Protein AF-T1ABP5-F1 (afdb_monomer_lite)

Structure (mmCIF, N/CA/C/O backbone):
data_AF-T1ABP5-F1
#
_entry.id   AF-T1ABP5-F1
#
loop_
_atom_site.group_PDB
_atom_site.id
_atom_site.type_symbol
_atom_site.label_atom_id
_atom_site.label_alt_id
_atom_site.label_comp_id
_atom_site.label_asym_id
_atom_site.label_entity_id
_atom_site.label_seq_id
_atom_site.pdbx_PDB_ins_code
_atom_site.Cartn_x
_atom_site.Cartn_y
_atom_site.Cartn_z
_atom_site.occupancy
_atom_site.B_iso_or_equiv
_atom_site.auth_seq_id
_atom_site.auth_comp_id
_atom_site.auth_asym_id
_atom_site.auth_atom_id
_atom_site.pdbx_PDB_model_num
ATOM 1 N N . THR A 1 1 ? 13.552 -19.326 -19.730 1.00 49.88 1 THR A N 1
ATOM 2 C CA . THR A 1 1 ? 14.706 -19.844 -20.512 1.00 49.88 1 THR A CA 1
ATOM 3 C C . THR A 1 1 ? 15.849 -18.850 -20.378 1.00 49.88 1 THR A C 1
ATOM 5 O O . THR A 1 1 ? 15.575 -17.732 -19.962 1.00 49.88 1 THR A O 1
ATOM 8 N N . PRO A 1 2 ? 17.107 -19.177 -20.713 1.00 69.81 2 PRO A N 1
ATOM 9 C CA . PRO A 1 2 ? 18.237 -18.230 -20.639 1.00 69.81 2 PRO A CA 1
ATOM 10 C C . PRO A 1 2 ? 18.097 -16.952 -21.503 1.00 69.81 2 PRO A C 1
ATOM 12 O O . PRO A 1 2 ? 18.991 -16.118 -21.507 1.00 69.81 2 PRO A O 1
ATOM 15 N N . GLN A 1 3 ? 16.980 -16.788 -22.220 1.00 85.00 3 GLN A N 1
ATOM 16 C CA . GLN A 1 3 ? 16.621 -15.611 -23.018 1.00 85.00 3 GLN A CA 1
ATOM 17 C C . GLN A 1 3 ? 15.644 -14.658 -22.304 1.00 85.00 3 GLN A C 1
ATOM 19 O O . GLN A 1 3 ? 15.344 -13.599 -22.843 1.00 85.00 3 GLN A O 1
ATOM 24 N N . THR A 1 4 ? 15.113 -15.031 -21.133 1.00 89.12 4 THR A N 1
ATOM 25 C CA . THR A 1 4 ? 14.187 -14.175 -20.378 1.00 89.12 4 THR A CA 1
ATOM 26 C C . THR A 1 4 ? 14.946 -12.970 -19.842 1.00 89.12 4 THR A C 1
ATOM 28 O O . THR A 1 4 ? 15.941 -13.131 -19.129 1.00 89.12 4 THR A O 1
ATOM 31 N N . LYS A 1 5 ? 14.485 -11.766 -20.179 1.00 92.81 5 LYS A N 1
ATOM 32 C CA . LYS A 1 5 ? 15.178 -10.548 -19.765 1.00 92.81 5 LYS A CA 1
ATOM 33 C C . LYS A 1 5 ? 14.920 -10.245 -18.280 1.00 92.81 5 LYS A C 1
ATOM 35 O O . LYS A 1 5 ? 13.831 -10.548 -17.780 1.00 92.81 5 LYS A O 1
ATOM 40 N N . PRO A 1 6 ? 15.862 -9.619 -17.553 1.00 94.50 6 PRO A N 1
ATOM 41 C CA . PRO A 1 6 ? 15.665 -9.268 -16.145 1.00 94.50 6 PRO A CA 1
ATOM 42 C C . PRO A 1 6 ? 14.401 -8.435 -15.877 1.00 94.50 6 PRO A C 1
ATOM 44 O O . PRO A 1 6 ? 13.703 -8.668 -14.890 1.00 94.50 6 PRO A O 1
ATOM 47 N N . GLU A 1 7 ? 14.062 -7.503 -16.767 1.00 94.25 7 GLU A N 1
ATOM 48 C CA . GLU A 1 7 ? 12.871 -6.660 -16.666 1.00 94.25 7 GLU A CA 1
ATOM 49 C C . GLU A 1 7 ? 11.562 -7.454 -16.791 1.00 94.25 7 GLU A C 1
ATOM 51 O O . GLU A 1 7 ? 10.585 -7.119 -16.122 1.00 94.25 7 GLU A O 1
ATOM 56 N N . GLU A 1 8 ? 11.543 -8.548 -17.560 1.00 92.62 8 GLU A N 1
ATOM 57 C CA . GLU A 1 8 ? 10.390 -9.455 -17.649 1.00 92.62 8 GLU A CA 1
ATOM 58 C C . GLU A 1 8 ? 10.186 -10.196 -16.323 1.00 92.62 8 GLU A C 1
ATOM 60 O O . GLU A 1 8 ? 9.064 -10.324 -15.829 1.00 92.62 8 GLU A O 1
ATOM 65 N N . ILE A 1 9 ? 11.279 -10.635 -15.694 1.00 93.62 9 ILE A N 1
ATOM 66 C CA . ILE A 1 9 ? 11.237 -11.287 -14.380 1.00 93.62 9 ILE A CA 1
ATOM 67 C C . ILE A 1 9 ? 10.717 -10.299 -13.330 1.00 93.62 9 ILE A C 1
ATOM 69 O O . ILE A 1 9 ? 9.771 -10.609 -12.603 1.00 93.62 9 ILE A O 1
ATOM 73 N N . ALA A 1 10 ? 11.283 -9.088 -13.284 1.00 94.75 10 ALA A N 1
ATOM 74 C CA . ALA A 1 10 ? 10.852 -8.034 -12.369 1.00 94.75 10 ALA A CA 1
ATOM 75 C C . ALA A 1 10 ? 9.368 -7.679 -12.563 1.00 94.75 10 ALA A C 1
ATOM 77 O O . ALA A 1 10 ? 8.640 -7.490 -11.588 1.00 94.75 10 ALA A O 1
ATOM 78 N N . TYR A 1 11 ? 8.899 -7.660 -13.811 1.00 94.31 11 TYR A N 1
ATOM 79 C CA . TYR A 1 11 ? 7.504 -7.417 -14.158 1.00 94.31 11 TYR A CA 1
ATOM 80 C C . TYR A 1 11 ? 6.554 -8.463 -13.583 1.00 94.31 11 TYR A C 1
ATOM 82 O O . TYR A 1 11 ? 5.525 -8.127 -12.991 1.00 94.31 11 TYR A O 1
ATOM 90 N N . HIS A 1 12 ? 6.885 -9.745 -13.720 1.00 93.62 12 HIS A N 1
ATOM 91 C CA . HIS A 1 12 ? 6.060 -10.808 -13.155 1.00 93.62 12 HIS A CA 1
ATOM 92 C C . HIS A 1 12 ? 6.099 -10.810 -11.623 1.00 93.62 12 HIS A C 1
ATOM 94 O O . HIS A 1 12 ? 5.047 -10.929 -10.991 1.00 93.62 12 HIS A O 1
ATOM 100 N N . LEU A 1 13 ? 7.270 -10.585 -11.019 1.00 95.31 13 LEU A N 1
ATOM 101 C CA . LEU A 1 13 ? 7.411 -10.478 -9.565 1.00 95.31 13 LEU A CA 1
ATOM 102 C C . LEU A 1 13 ? 6.623 -9.296 -8.987 1.00 95.31 13 LEU A C 1
ATOM 104 O O . LEU A 1 13 ? 5.982 -9.450 -7.949 1.00 95.31 13 LEU A O 1
ATOM 108 N N . ALA A 1 14 ? 6.589 -8.152 -9.675 1.00 93.31 14 ALA A N 1
ATOM 109 C CA . ALA A 1 14 ? 5.772 -7.005 -9.279 1.00 93.31 14 ALA A CA 1
ATOM 110 C C . ALA A 1 14 ? 4.270 -7.348 -9.236 1.00 93.31 14 ALA A C 1
ATOM 112 O O . ALA A 1 14 ? 3.569 -6.958 -8.301 1.00 93.31 14 ALA A O 1
ATOM 113 N N . GLY A 1 15 ? 3.771 -8.123 -10.207 1.00 91.62 15 GLY A N 1
ATOM 114 C CA . GLY A 1 15 ? 2.376 -8.582 -10.231 1.00 91.62 15 GLY A CA 1
ATOM 115 C C . GLY A 1 15 ? 2.051 -9.591 -9.124 1.00 91.62 15 GLY A C 1
ATOM 116 O O . GLY A 1 15 ? 1.005 -9.499 -8.474 1.00 91.62 15 GLY A O 1
ATOM 117 N N . ILE A 1 16 ? 2.971 -10.526 -8.864 1.00 94.31 16 ILE A N 1
ATOM 118 C CA . ILE A 1 16 ? 2.856 -11.485 -7.755 1.00 94.31 16 ILE A CA 1
ATOM 119 C C . ILE A 1 16 ? 2.817 -10.735 -6.422 1.00 94.31 16 ILE A C 1
ATOM 121 O O . ILE A 1 16 ? 1.896 -10.948 -5.635 1.00 94.31 16 ILE A O 1
ATOM 125 N N . ARG A 1 17 ? 3.754 -9.806 -6.200 1.00 93.50 17 ARG A N 1
ATOM 126 C CA . ARG A 1 17 ? 3.802 -8.952 -5.007 1.00 93.50 17 ARG A CA 1
ATOM 127 C C . ARG A 1 17 ? 2.486 -8.204 -4.802 1.00 93.50 17 ARG A C 1
ATOM 129 O O . ARG A 1 17 ? 1.922 -8.288 -3.722 1.00 93.50 17 ARG A O 1
ATOM 136 N N . ALA A 1 18 ? 1.965 -7.531 -5.830 1.00 88.94 18 ALA A N 1
ATOM 137 C CA . ALA A 1 18 ? 0.696 -6.805 -5.730 1.00 88.94 18 ALA A CA 1
ATOM 138 C C . ALA A 1 18 ? -0.476 -7.720 -5.321 1.00 88.94 18 ALA A C 1
ATOM 140 O O . ALA A 1 18 ? -1.329 -7.336 -4.521 1.00 88.94 18 ALA A O 1
ATOM 141 N N . THR A 1 19 ? -0.493 -8.954 -5.832 1.00 90.75 19 THR A N 1
ATOM 142 C CA . THR A 1 19 ? -1.509 -9.955 -5.477 1.00 90.75 19 THR A CA 1
ATOM 143 C C . THR A 1 19 ? -1.353 -10.448 -4.039 1.00 90.75 19 THR A C 1
ATOM 145 O O . THR A 1 19 ? -2.358 -10.629 -3.350 1.00 90.75 19 THR A O 1
ATOM 148 N N . ILE A 1 20 ? -0.116 -10.674 -3.588 1.00 93.12 20 ILE A N 1
ATOM 149 C CA . ILE A 1 20 ? 0.185 -11.065 -2.206 1.00 93.12 20 ILE A CA 1
ATOM 150 C C . ILE A 1 20 ? -0.227 -9.941 -1.262 1.00 93.12 20 ILE A C 1
ATOM 152 O O . ILE A 1 20 ? -1.020 -10.195 -0.364 1.00 93.12 20 ILE A O 1
ATOM 156 N N . ASP A 1 21 ? 0.223 -8.708 -1.503 1.00 88.25 21 ASP A N 1
ATOM 157 C CA . ASP A 1 21 ? -0.097 -7.548 -0.669 1.00 88.25 21 ASP A CA 1
ATOM 158 C C . ASP A 1 21 ? -1.616 -7.367 -0.539 1.00 88.25 21 ASP A C 1
ATOM 160 O O . ASP A 1 21 ? -2.124 -7.226 0.566 1.00 88.25 21 ASP A O 1
ATOM 164 N N . SER A 1 22 ? -2.377 -7.469 -1.636 1.00 81.62 22 SER A N 1
ATOM 165 C CA . SER A 1 22 ? -3.842 -7.333 -1.593 1.00 81.62 22 SER A CA 1
ATOM 166 C C . SER A 1 22 ? -4.544 -8.382 -0.721 1.00 81.62 22 SER A C 1
ATOM 168 O O . SER A 1 22 ? -5.673 -8.147 -0.286 1.00 81.62 22 SER A O 1
ATOM 170 N N . LYS A 1 23 ? -3.934 -9.553 -0.513 1.00 92.06 23 LYS A N 1
ATOM 171 C CA . LYS A 1 23 ? -4.553 -10.684 0.192 1.00 92.06 23 LYS A CA 1
ATOM 172 C C . LYS A 1 23 ? -3.990 -10.879 1.593 1.00 92.06 23 LYS A C 1
ATOM 174 O O . LYS A 1 23 ? -4.749 -11.217 2.491 1.00 92.06 23 LYS A O 1
ATOM 179 N N . ALA A 1 24 ? -2.693 -10.664 1.787 1.00 95.19 24 ALA A N 1
ATOM 180 C CA . ALA A 1 24 ? -1.985 -10.975 3.022 1.00 95.19 24 ALA A CA 1
ATOM 181 C C . ALA A 1 24 ? -2.583 -10.237 4.224 1.00 95.19 24 ALA A C 1
ATOM 183 O O . ALA A 1 24 ? -2.894 -10.875 5.223 1.00 95.19 24 ALA A O 1
ATOM 184 N N . PHE A 1 25 ? -2.835 -8.928 4.111 1.00 94.69 25 PHE A N 1
ATOM 185 C CA . PHE A 1 25 ? -3.423 -8.153 5.211 1.00 94.69 25 PHE A CA 1
ATOM 186 C C . PHE A 1 25 ? -4.855 -8.603 5.540 1.00 94.69 25 PHE A C 1
ATOM 188 O O . PHE A 1 25 ? -5.179 -8.774 6.713 1.00 94.69 25 PHE A O 1
ATOM 195 N N . LYS A 1 26 ? -5.681 -8.899 4.523 1.00 94.25 26 LYS A N 1
ATOM 196 C CA . LYS A 1 26 ? -7.030 -9.460 4.725 1.00 94.25 26 LYS A CA 1
ATOM 197 C C . LYS A 1 26 ? -6.980 -10.832 5.409 1.00 94.25 26 LYS A C 1
ATOM 199 O O . LYS A 1 26 ? -7.745 -11.080 6.332 1.00 94.25 26 LYS A O 1
ATOM 204 N N . ILE A 1 27 ? -6.061 -11.707 4.991 1.00 95.25 27 ILE A N 1
ATOM 205 C CA . ILE A 1 27 ? -5.860 -13.043 5.585 1.00 95.25 27 ILE A CA 1
ATOM 206 C C . ILE A 1 27 ? -5.385 -12.941 7.038 1.00 95.25 27 ILE A C 1
ATOM 208 O O . ILE A 1 27 ? -5.808 -13.736 7.871 1.00 95.25 27 ILE A O 1
ATOM 212 N N . LEU A 1 28 ? -4.550 -11.949 7.358 1.00 94.31 28 LEU A N 1
ATOM 213 C CA . LEU A 1 28 ? -4.140 -11.651 8.732 1.00 94.31 28 LEU A CA 1
ATOM 214 C C . LEU A 1 28 ? -5.284 -11.095 9.597 1.00 94.31 28 LEU A C 1
ATOM 216 O O . LEU A 1 28 ? -5.089 -10.918 10.794 1.00 94.31 28 LEU A O 1
ATOM 220 N N . GLY A 1 29 ? -6.464 -10.831 9.027 1.00 93.94 29 GLY A N 1
ATOM 221 C CA . GLY A 1 29 ? -7.615 -10.306 9.757 1.00 93.94 29 GLY A CA 1
ATOM 222 C C . GLY A 1 29 ? -7.539 -8.801 10.010 1.00 93.94 29 GLY A C 1
ATOM 223 O O . GLY A 1 29 ? -8.030 -8.340 11.039 1.00 93.94 29 GLY A O 1
ATOM 224 N N . ILE A 1 30 ? -6.892 -8.053 9.109 1.00 97.06 30 ILE A N 1
ATOM 225 C CA . ILE A 1 30 ? -6.919 -6.587 9.090 1.00 97.06 30 ILE A CA 1
ATOM 226 C C . ILE A 1 30 ? -8.062 -6.138 8.176 1.00 97.06 30 ILE A C 1
ATOM 228 O O . ILE A 1 30 ? -8.117 -6.542 7.009 1.00 97.06 30 ILE A O 1
ATOM 232 N N . ASP A 1 31 ? -8.942 -5.273 8.680 1.00 96.94 31 ASP A N 1
ATOM 233 C CA . ASP A 1 31 ? -9.996 -4.634 7.889 1.00 96.94 31 ASP A CA 1
ATOM 234 C C . ASP A 1 31 ? -9.398 -3.552 6.979 1.00 96.94 31 ASP A C 1
ATOM 236 O O . ASP A 1 31 ? -9.364 -2.354 7.274 1.00 96.94 31 ASP A O 1
ATOM 240 N N . THR A 1 32 ? -8.880 -3.994 5.837 1.00 96.31 32 THR A N 1
ATOM 241 C CA . THR A 1 32 ? -8.301 -3.090 4.843 1.00 96.31 32 THR A CA 1
ATOM 242 C C . THR A 1 32 ? -9.345 -2.182 4.204 1.00 96.31 32 THR A C 1
ATOM 244 O O . THR A 1 32 ? -8.974 -1.139 3.679 1.00 96.31 32 THR A O 1
ATOM 247 N N . ASP A 1 33 ? -10.624 -2.569 4.201 1.00 96.25 33 ASP A N 1
ATOM 248 C CA . ASP A 1 33 ? -11.677 -1.801 3.538 1.00 96.25 33 ASP A CA 1
ATOM 249 C C . ASP A 1 33 ? -12.022 -0.556 4.380 1.00 96.25 33 ASP A C 1
ATOM 251 O O . ASP A 1 33 ? -12.177 0.535 3.823 1.00 96.25 33 ASP A O 1
ATOM 255 N N . ALA A 1 34 ? -12.021 -0.670 5.716 1.00 96.38 34 ALA A N 1
ATOM 256 C CA . ALA A 1 34 ? -12.100 0.476 6.627 1.00 96.38 34 ALA A CA 1
ATOM 257 C C . ALA A 1 34 ? -10.937 1.464 6.424 1.00 96.38 34 ALA A C 1
ATOM 259 O O . ALA A 1 34 ? -11.161 2.669 6.266 1.00 96.38 34 ALA A O 1
ATOM 260 N N . ILE A 1 35 ? -9.701 0.954 6.348 1.00 96.81 35 ILE A N 1
ATOM 261 C CA . ILE A 1 35 ? -8.506 1.778 6.101 1.00 96.81 35 ILE A CA 1
ATOM 262 C C . ILE A 1 35 ? -8.595 2.467 4.733 1.00 96.81 35 ILE A C 1
ATOM 264 O O . ILE A 1 35 ? -8.389 3.676 4.636 1.00 96.81 35 ILE A O 1
ATOM 268 N N . ASP A 1 36 ? -8.931 1.728 3.675 1.00 96.31 36 ASP A N 1
ATOM 269 C CA . ASP A 1 36 ? -9.066 2.258 2.315 1.00 96.31 36 ASP A CA 1
ATOM 270 C C . ASP A 1 36 ? -10.115 3.373 2.230 1.00 96.31 36 ASP A C 1
ATOM 272 O O . ASP A 1 36 ? -9.915 4.365 1.525 1.00 96.31 36 ASP A O 1
ATOM 276 N N . ASN A 1 37 ? -11.237 3.220 2.935 1.00 96.75 37 ASN A N 1
ATOM 277 C CA . ASN A 1 37 ? -12.291 4.228 2.972 1.00 96.75 37 ASN A CA 1
ATOM 278 C C . ASN A 1 37 ? -11.831 5.504 3.679 1.00 96.75 37 ASN A C 1
ATOM 280 O O . ASN A 1 37 ? -12.099 6.592 3.171 1.00 96.75 37 ASN A O 1
ATOM 284 N N . HIS A 1 38 ? -11.095 5.384 4.785 1.00 96.25 38 HIS A N 1
ATOM 285 C CA . HIS A 1 38 ? -10.539 6.543 5.478 1.00 96.25 38 HIS A CA 1
ATOM 286 C C . HIS A 1 38 ? -9.452 7.241 4.644 1.00 96.25 38 HIS A C 1
ATOM 288 O O . HIS A 1 38 ? -9.482 8.458 4.483 1.00 96.25 38 HIS A O 1
ATOM 294 N N . VAL A 1 39 ? -8.554 6.484 4.000 1.00 95.56 39 VAL A N 1
ATOM 295 C CA . VAL A 1 39 ? -7.515 7.034 3.107 1.00 95.56 39 VAL A CA 1
ATOM 296 C C . VAL A 1 39 ? -8.117 7.877 1.977 1.00 95.56 39 VAL A C 1
ATOM 298 O O . VAL A 1 39 ? -7.590 8.941 1.665 1.00 95.56 39 VAL A O 1
ATOM 301 N N . LYS A 1 40 ? -9.241 7.451 1.386 1.00 94.31 40 LYS A N 1
ATOM 302 C CA . LYS A 1 40 ? -9.932 8.211 0.325 1.00 94.31 40 LYS A CA 1
ATOM 303 C C . LYS A 1 40 ? -10.506 9.549 0.799 1.00 94.31 40 LYS A C 1
ATOM 305 O O . LYS A 1 40 ? -10.735 10.426 -0.030 1.00 94.31 40 LYS A O 1
ATOM 310 N N . GLN A 1 41 ? -10.775 9.695 2.096 1.00 93.12 41 GLN A N 1
ATOM 311 C CA . GLN A 1 41 ? -11.291 10.933 2.687 1.00 93.12 41 GLN A CA 1
ATOM 312 C C . GLN A 1 41 ? -10.175 11.940 2.988 1.00 93.12 41 GLN A C 1
ATOM 314 O O . GLN A 1 41 ? -10.456 13.124 3.175 1.00 93.12 41 GLN A O 1
ATOM 319 N N . VAL A 1 42 ? -8.912 11.500 3.002 1.00 92.06 42 VAL A N 1
ATOM 320 C CA . VAL A 1 42 ? -7.772 12.381 3.245 1.00 92.06 42 VAL A CA 1
ATOM 321 C C . VAL A 1 42 ? -7.640 13.385 2.103 1.00 92.06 42 VAL A C 1
ATOM 323 O O . VAL A 1 42 ? -7.492 13.032 0.930 1.00 92.06 42 VAL A O 1
ATOM 326 N N . GLN A 1 43 ? -7.641 14.668 2.459 1.00 89.00 43 GLN A N 1
ATOM 327 C CA . GLN A 1 43 ? -7.438 15.739 1.497 1.00 89.00 43 GLN A CA 1
ATOM 328 C C . GLN A 1 43 ? -6.017 15.685 0.929 1.00 89.00 43 GLN A C 1
ATOM 330 O O . GLN A 1 43 ? -5.028 15.867 1.639 1.00 89.00 43 GLN A O 1
ATOM 335 N N . LYS A 1 44 ? -5.912 15.498 -0.384 1.00 85.19 44 LYS A N 1
ATOM 336 C CA . LYS A 1 44 ? -4.626 15.485 -1.084 1.00 85.19 44 LYS A CA 1
ATOM 337 C C . LYS A 1 44 ? -4.146 16.914 -1.302 1.00 85.19 44 LYS A C 1
ATOM 339 O O . LYS A 1 44 ? -4.802 17.672 -2.017 1.00 85.19 44 LYS A O 1
ATOM 344 N N . THR A 1 45 ? -3.003 17.282 -0.731 1.00 79.88 45 THR A N 1
ATOM 345 C CA . THR A 1 45 ? -2.365 18.572 -1.021 1.00 79.88 45 THR A CA 1
ATOM 346 C C . THR A 1 45 ? -0.899 18.375 -1.416 1.00 79.88 45 THR A C 1
ATOM 348 O O . THR A 1 45 ? -0.212 17.474 -0.945 1.00 79.88 45 THR A O 1
ATOM 351 N N . GLY A 1 46 ? -0.410 19.189 -2.352 1.00 76.00 46 GLY A N 1
ATOM 352 C CA . GLY A 1 46 ? 0.967 19.088 -2.847 1.00 76.00 46 GLY A CA 1
ATOM 353 C C . GLY A 1 46 ? 1.237 17.911 -3.800 1.00 76.00 46 GLY A C 1
ATOM 354 O O . GLY A 1 46 ? 0.344 17.168 -4.201 1.00 76.00 46 GLY A O 1
ATOM 355 N N . LYS A 1 47 ? 2.499 17.794 -4.229 1.00 82.00 47 LYS A N 1
ATOM 356 C CA . LYS A 1 47 ? 3.035 16.732 -5.101 1.00 82.00 47 LYS A CA 1
ATOM 357 C C . LYS A 1 47 ? 4.456 16.395 -4.647 1.00 82.00 47 LYS A C 1
ATOM 359 O O . LYS A 1 47 ? 5.097 17.222 -4.009 1.00 82.00 47 LYS A O 1
ATOM 364 N N . GLY A 1 48 ? 4.967 15.217 -5.005 1.00 83.62 48 GLY A N 1
ATOM 365 C CA . GLY A 1 48 ? 6.368 14.863 -4.748 1.00 83.62 48 GLY A CA 1
ATOM 366 C C . GLY A 1 48 ? 6.709 14.812 -3.247 1.00 83.62 48 GLY A C 1
ATOM 367 O O . GLY A 1 48 ? 5.926 14.255 -2.481 1.00 83.62 48 GLY A O 1
ATOM 368 N N . PRO A 1 49 ? 7.842 15.376 -2.789 1.00 87.81 49 PRO A N 1
ATOM 369 C CA . PRO A 1 49 ? 8.259 15.298 -1.383 1.00 87.81 49 PRO A CA 1
ATOM 370 C C . PRO A 1 49 ? 7.234 15.852 -0.380 1.00 87.81 49 PRO A C 1
ATOM 372 O O . PRO A 1 49 ? 7.071 15.299 0.705 1.00 87.81 49 PRO A O 1
ATOM 375 N N . GLN A 1 50 ? 6.501 16.909 -0.745 1.00 89.38 50 GLN A N 1
ATOM 376 C CA . GLN A 1 50 ? 5.467 17.501 0.109 1.00 89.38 50 GLN A CA 1
ATOM 377 C C . GLN A 1 50 ? 4.305 16.530 0.349 1.00 89.38 50 GLN A C 1
ATOM 379 O O . GLN A 1 50 ? 3.775 16.464 1.455 1.00 89.38 50 GLN A O 1
ATOM 384 N N . ALA A 1 51 ? 3.956 15.735 -0.666 1.00 88.50 51 ALA A N 1
ATOM 385 C CA . ALA A 1 51 ? 2.925 14.709 -0.565 1.00 88.50 51 ALA A CA 1
ATOM 386 C C . ALA A 1 51 ? 3.325 13.603 0.431 1.00 88.50 51 ALA A C 1
ATOM 388 O O . ALA A 1 51 ? 2.501 13.150 1.221 1.00 88.50 51 ALA A O 1
ATOM 389 N N . ILE A 1 52 ? 4.611 13.232 0.455 1.00 89.94 52 ILE A N 1
ATOM 390 C CA . ILE A 1 52 ? 5.161 12.264 1.416 1.00 89.94 52 ILE A CA 1
ATOM 391 C C . ILE A 1 52 ? 5.073 12.813 2.841 1.00 89.94 52 ILE A C 1
ATOM 393 O O . ILE A 1 52 ? 4.589 12.130 3.740 1.00 89.94 52 ILE A O 1
ATOM 397 N N . ALA A 1 53 ? 5.514 14.056 3.049 1.00 92.00 53 ALA A N 1
ATOM 398 C CA . ALA A 1 53 ? 5.457 14.696 4.360 1.00 92.00 53 ALA A CA 1
ATOM 399 C C . ALA A 1 53 ? 4.013 14.791 4.877 1.00 92.00 53 ALA A C 1
ATOM 401 O O . ALA A 1 53 ? 3.754 14.485 6.040 1.00 92.00 53 ALA A O 1
ATOM 402 N N . GLN A 1 54 ? 3.061 15.143 4.010 1.00 90.62 54 GLN A N 1
ATOM 403 C CA . GLN A 1 54 ? 1.654 15.187 4.390 1.00 90.62 54 GLN A CA 1
ATOM 404 C C . GLN A 1 54 ? 1.111 13.797 4.742 1.00 90.62 54 GLN A C 1
ATOM 406 O O . GLN A 1 54 ? 0.428 13.664 5.754 1.00 90.62 54 GLN A O 1
ATOM 411 N N . ALA A 1 55 ? 1.445 12.763 3.967 1.00 91.56 55 ALA A N 1
ATOM 412 C CA . ALA A 1 55 ? 1.038 11.395 4.276 1.00 91.56 55 ALA A CA 1
ATOM 413 C C . ALA A 1 55 ? 1.552 10.945 5.658 1.00 91.56 55 ALA A C 1
ATOM 415 O O . ALA A 1 55 ? 0.808 10.342 6.431 1.00 91.56 55 ALA A O 1
ATOM 416 N N . MET A 1 56 ? 2.796 11.294 6.009 1.00 92.50 56 MET A N 1
ATOM 417 C CA . MET A 1 56 ? 3.349 11.025 7.343 1.00 92.50 56 MET A CA 1
ATOM 418 C C . MET A 1 56 ? 2.573 11.745 8.447 1.00 92.50 56 MET A C 1
ATOM 420 O O . MET A 1 56 ? 2.227 11.132 9.453 1.00 92.50 56 MET A O 1
ATOM 424 N N . LEU A 1 57 ? 2.283 13.036 8.262 1.00 93.88 57 LEU A N 1
ATOM 425 C CA . LEU A 1 57 ? 1.540 13.828 9.246 1.00 93.88 57 LEU A CA 1
ATOM 426 C C . LEU A 1 57 ? 0.114 13.305 9.442 1.00 93.88 57 LEU A C 1
ATOM 428 O O . LEU A 1 57 ? -0.369 13.251 10.570 1.00 93.88 57 LEU A O 1
ATOM 432 N N . GLU A 1 58 ? -0.546 12.895 8.360 1.00 94.31 58 GLU A N 1
ATOM 433 C CA . GLU A 1 58 ? -1.894 12.336 8.404 1.00 94.31 58 GLU A CA 1
ATOM 434 C C . GLU A 1 58 ? -1.943 11.033 9.209 1.00 94.31 58 GLU A C 1
ATOM 436 O O . GLU A 1 58 ? -2.794 10.873 10.081 1.00 94.31 58 GLU A O 1
ATOM 441 N N . LEU A 1 59 ? -0.986 10.133 8.972 1.00 94.00 59 LEU A N 1
ATOM 442 C CA . LEU A 1 59 ? -0.880 8.853 9.674 1.00 94.00 59 LEU A CA 1
ATOM 443 C C . LEU A 1 59 ? -0.648 9.026 11.186 1.00 94.00 59 LEU A C 1
ATOM 445 O O . LEU A 1 59 ? -0.973 8.143 11.981 1.00 94.00 59 LEU A O 1
ATOM 449 N N . GLU A 1 60 ? -0.077 10.160 11.594 1.00 94.94 60 GLU A N 1
ATOM 450 C CA . GLU A 1 60 ? 0.169 10.478 12.998 1.00 94.94 60 GLU A CA 1
ATOM 451 C C . GLU A 1 60 ? -1.033 11.118 13.708 1.00 94.94 60 GLU A C 1
ATOM 453 O O . GLU A 1 60 ? -1.030 11.194 14.947 1.00 94.94 60 GLU A O 1
ATOM 458 N N . LYS A 1 61 ? -2.088 11.506 12.974 1.00 96.06 61 LYS A N 1
ATOM 459 C CA . LYS A 1 61 ? -3.332 12.006 13.568 1.00 96.06 61 LYS A CA 1
ATOM 460 C C . LYS A 1 61 ? -3.989 10.931 14.433 1.00 96.06 61 LYS A C 1
ATOM 462 O O . LYS A 1 61 ? -4.042 9.754 14.082 1.00 96.06 61 LYS A O 1
ATOM 467 N N . GLN A 1 62 ? -4.531 11.359 15.572 1.00 96.00 62 GLN A N 1
ATOM 468 C CA . GLN A 1 62 ? -5.224 10.480 16.524 1.00 96.00 62 GLN A CA 1
ATOM 469 C C . GLN A 1 62 ? -6.403 9.737 15.884 1.00 96.00 62 GLN A C 1
ATOM 471 O O . GLN A 1 62 ? -6.614 8.565 16.172 1.00 96.00 62 GLN A O 1
ATOM 476 N N . GLU A 1 63 ? -7.141 10.402 14.996 1.00 95.12 63 GLU A N 1
ATOM 477 C CA . GLU A 1 63 ? -8.253 9.801 14.257 1.00 95.12 63 GLU A CA 1
ATOM 478 C C . GLU A 1 63 ? -7.787 8.635 13.377 1.00 95.12 63 GLU A C 1
ATOM 480 O O . GLU A 1 63 ? -8.286 7.522 13.526 1.00 95.12 63 GLU A O 1
ATOM 485 N N . PHE A 1 64 ? -6.759 8.850 12.550 1.00 95.75 64 PHE A N 1
ATOM 486 C CA . PHE A 1 64 ? -6.209 7.800 11.693 1.00 95.75 64 PHE A CA 1
ATOM 487 C C . PHE A 1 64 ? -5.658 6.639 12.534 1.00 95.75 64 PHE A C 1
ATOM 489 O O . PHE A 1 64 ? -5.920 5.469 12.252 1.00 95.75 64 PHE A O 1
ATOM 496 N N . LYS A 1 65 ? -4.938 6.946 13.622 1.00 96.38 65 LYS A N 1
ATOM 497 C CA . LYS A 1 65 ? -4.435 5.931 14.561 1.00 96.38 65 LYS A CA 1
ATOM 498 C C . LYS A 1 65 ? -5.551 5.048 15.116 1.00 96.38 65 LYS A C 1
ATOM 500 O O . LYS A 1 65 ? -5.355 3.840 15.198 1.00 96.38 65 LYS A O 1
ATOM 505 N N . ARG A 1 66 ? -6.706 5.625 15.466 1.00 96.69 66 ARG A N 1
ATOM 506 C CA . ARG A 1 66 ? -7.877 4.857 15.917 1.00 96.69 66 ARG A CA 1
ATOM 507 C C . ARG A 1 66 ? -8.409 3.956 14.814 1.00 96.69 66 ARG A C 1
ATOM 509 O O . ARG A 1 66 ? -8.520 2.766 15.054 1.00 96.69 66 ARG A O 1
ATOM 516 N N . VAL A 1 67 ? -8.592 4.471 13.597 1.00 97.25 67 VAL A N 1
ATOM 517 C CA . VAL A 1 67 ? -9.029 3.657 12.445 1.00 97.25 67 VAL A CA 1
ATOM 518 C C . VAL A 1 67 ? -8.110 2.452 12.223 1.00 97.25 67 VAL A C 1
ATOM 520 O O . VAL A 1 67 ? -8.584 1.344 11.999 1.00 97.25 67 VAL A O 1
ATOM 523 N N . VAL A 1 68 ? -6.790 2.641 12.319 1.00 96.81 68 VAL A N 1
ATOM 524 C CA . VAL A 1 68 ? -5.818 1.545 12.166 1.00 96.81 68 VAL A CA 1
ATOM 525 C C . VAL A 1 68 ? -5.938 0.518 13.292 1.00 96.81 68 VAL A C 1
ATOM 527 O O . VAL A 1 68 ? -5.834 -0.677 13.025 1.00 96.81 68 VAL A O 1
ATOM 530 N N . LEU A 1 69 ? -6.141 0.959 14.535 1.00 96.38 69 LEU A N 1
ATOM 531 C CA . LEU A 1 69 ? -6.306 0.063 15.681 1.00 96.38 69 LEU A CA 1
ATOM 532 C C . LEU A 1 69 ? -7.632 -0.701 15.620 1.00 96.38 69 LEU A C 1
ATOM 534 O O . LEU A 1 69 ? -7.631 -1.910 15.826 1.00 96.38 69 LEU A O 1
ATOM 538 N N . ASP A 1 70 ? -8.724 -0.022 15.275 1.00 97.06 70 ASP A N 1
ATOM 539 C CA . ASP A 1 70 ? -10.063 -0.605 15.160 1.00 97.06 70 ASP A CA 1
ATOM 540 C C . ASP A 1 70 ? -10.145 -1.605 13.995 1.00 97.06 70 ASP A C 1
ATOM 542 O O . ASP A 1 70 ? -10.882 -2.586 14.058 1.00 97.06 70 ASP A O 1
ATOM 546 N N . ALA A 1 71 ? -9.334 -1.407 12.950 1.00 96.69 71 ALA A N 1
ATOM 547 C CA . ALA A 1 71 ? -9.198 -2.345 11.839 1.00 96.69 71 ALA A CA 1
ATOM 548 C C . ALA A 1 71 ? -8.432 -3.632 12.203 1.00 96.69 71 ALA A C 1
ATOM 550 O O . ALA A 1 71 ? -8.349 -4.545 11.379 1.00 96.69 71 ALA A O 1
ATOM 551 N N . CYS A 1 72 ? -7.832 -3.723 13.393 1.00 96.31 72 CYS A N 1
ATOM 552 C CA . CYS A 1 72 ? -7.055 -4.883 13.815 1.00 96.31 72 CYS A CA 1
ATOM 553 C C . CYS A 1 72 ? -7.870 -5.805 14.727 1.00 96.31 72 CYS A C 1
ATOM 555 O O . CYS A 1 72 ? -8.343 -5.396 15.782 1.00 96.31 72 CYS A O 1
ATOM 557 N N . SER A 1 73 ? -7.908 -7.099 14.404 1.00 90.75 73 SER A N 1
ATOM 558 C CA . SER A 1 73 ? -8.443 -8.129 15.313 1.00 90.75 73 SER A CA 1
ATOM 559 C C . SER A 1 73 ? -7.588 -8.355 16.573 1.00 90.75 73 SER A C 1
ATOM 561 O O . SER A 1 73 ? -8.068 -8.908 17.560 1.00 90.75 73 SER A O 1
ATOM 563 N N . SER A 1 74 ? -6.320 -7.931 16.555 1.00 93.31 74 SER A N 1
ATOM 564 C CA . SER A 1 74 ? -5.381 -8.015 17.678 1.00 93.31 74 SER A CA 1
ATOM 565 C C . SER A 1 74 ? -4.394 -6.852 17.645 1.00 93.31 74 SER A C 1
ATOM 567 O O . SER A 1 74 ? -3.928 -6.449 16.578 1.00 93.31 74 SER A O 1
ATOM 569 N N . GLN A 1 75 ? -3.975 -6.372 18.817 1.00 91.31 75 GLN A N 1
ATOM 570 C CA . GLN A 1 75 ? -2.975 -5.307 18.937 1.00 91.31 75 GLN A CA 1
ATOM 571 C C . GLN A 1 75 ? -1.606 -5.700 18.349 1.00 91.31 75 GLN A C 1
ATOM 573 O O . GLN A 1 75 ? -0.849 -4.836 17.909 1.00 91.31 75 GLN A O 1
ATOM 578 N N . THR A 1 76 ? -1.306 -7.000 18.263 1.00 95.69 76 THR A N 1
ATOM 579 C CA . THR A 1 76 ? -0.095 -7.511 17.595 1.00 95.69 76 THR A CA 1
ATOM 580 C C . THR A 1 76 ? -0.071 -7.214 16.094 1.00 95.69 76 THR A C 1
ATOM 582 O O . THR A 1 76 ? 1.003 -7.186 15.496 1.00 95.69 76 THR A O 1
ATOM 585 N N . LEU A 1 77 ? -1.236 -6.964 15.483 1.00 96.31 77 LEU A N 1
ATOM 586 C CA . LEU A 1 77 ? -1.366 -6.662 14.059 1.00 96.31 77 LEU A CA 1
ATOM 587 C C . LEU A 1 77 ? -1.211 -5.173 13.733 1.00 96.31 77 LEU A C 1
ATOM 589 O O . LEU A 1 77 ? -0.994 -4.826 12.571 1.00 96.31 77 LEU A O 1
ATOM 593 N N . ALA A 1 78 ? -1.258 -4.298 14.743 1.00 94.88 78 ALA A N 1
ATOM 594 C CA . ALA A 1 78 ? -1.216 -2.850 14.560 1.00 94.88 78 ALA A CA 1
ATOM 595 C C . ALA A 1 78 ? -0.011 -2.352 13.733 1.00 94.88 78 ALA A C 1
ATOM 597 O O . ALA A 1 78 ? -0.212 -1.492 12.871 1.00 94.88 78 ALA A O 1
ATOM 598 N N . PRO A 1 79 ? 1.223 -2.886 13.893 1.00 95.44 79 PRO A N 1
ATOM 599 C CA . PRO A 1 79 ? 2.345 -2.487 13.044 1.00 95.44 79 PRO A CA 1
ATOM 600 C C . PRO A 1 79 ? 2.105 -2.799 11.561 1.00 95.44 79 PRO A C 1
ATOM 602 O O . PRO A 1 79 ? 2.380 -1.962 10.705 1.00 95.44 79 PRO A O 1
ATOM 605 N N . PHE A 1 80 ? 1.532 -3.967 11.253 1.00 95.38 80 PHE A N 1
ATOM 606 C CA . PHE A 1 80 ? 1.255 -4.389 9.878 1.00 95.38 80 PHE A CA 1
ATOM 607 C C . PHE A 1 80 ? 0.112 -3.581 9.257 1.00 95.38 80 PHE A C 1
ATOM 609 O O . PHE A 1 80 ? 0.214 -3.162 8.103 1.00 95.38 80 PHE A O 1
ATOM 616 N N . ALA A 1 81 ? -0.941 -3.295 10.028 1.00 96.19 81 ALA A N 1
ATOM 617 C CA . ALA A 1 81 ? -2.024 -2.420 9.589 1.00 96.19 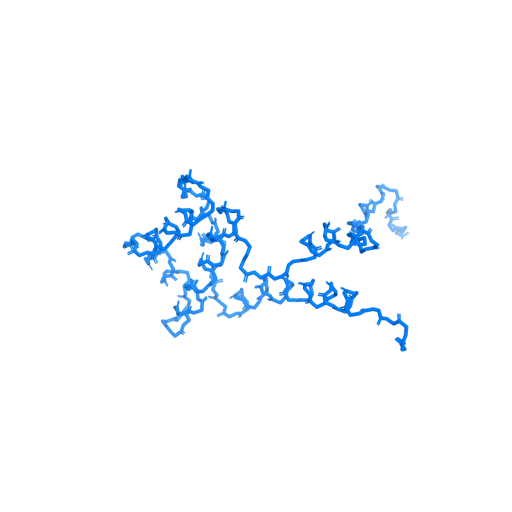81 ALA A CA 1
ATOM 618 C C . ALA A 1 81 ? -1.529 -0.987 9.337 1.00 96.19 81 ALA A C 1
ATOM 620 O O . ALA A 1 81 ? -1.894 -0.385 8.327 1.00 96.19 81 ALA A O 1
ATOM 621 N N . LYS A 1 82 ? -0.618 -0.467 10.176 1.00 95.44 82 LYS A N 1
ATOM 622 C CA . LYS A 1 82 ? 0.037 0.831 9.947 1.00 95.44 82 LYS A CA 1
ATOM 623 C C . LYS A 1 82 ? 0.870 0.826 8.660 1.00 95.44 82 LYS A C 1
ATOM 625 O O . LYS A 1 82 ? 0.809 1.792 7.902 1.00 95.44 82 LYS A O 1
ATOM 630 N N . THR A 1 83 ? 1.607 -0.250 8.372 1.00 94.88 83 THR A N 1
ATOM 631 C CA . THR A 1 83 ? 2.344 -0.400 7.103 1.00 94.88 83 THR A CA 1
ATOM 632 C C . THR A 1 83 ? 1.407 -0.413 5.896 1.00 94.88 83 THR A C 1
ATOM 634 O O . THR A 1 83 ? 1.689 0.255 4.900 1.00 94.88 83 THR A O 1
ATOM 637 N N . TYR A 1 84 ? 0.282 -1.129 5.977 1.00 95.19 84 TYR A N 1
ATOM 638 C CA . TYR A 1 84 ? -0.732 -1.133 4.921 1.00 95.19 84 TYR A CA 1
ATOM 639 C C . TYR A 1 84 ? -1.318 0.266 4.696 1.00 95.19 84 TYR A C 1
ATOM 641 O O . TYR A 1 84 ? -1.291 0.767 3.571 1.00 95.19 84 TYR A O 1
ATOM 649 N N . ALA A 1 85 ? -1.769 0.921 5.771 1.00 95.69 85 ALA A N 1
ATOM 650 C CA . ALA A 1 85 ? -2.292 2.284 5.749 1.00 95.69 85 ALA A CA 1
ATOM 651 C C . ALA A 1 85 ? -1.310 3.264 5.104 1.00 95.69 85 ALA A C 1
ATOM 653 O O . ALA A 1 85 ? -1.689 4.016 4.207 1.00 95.69 85 ALA A O 1
ATOM 654 N N . LEU A 1 86 ? -0.038 3.209 5.505 1.00 94.75 86 LEU A N 1
ATOM 655 C CA . LEU A 1 86 ? 1.000 4.053 4.934 1.00 94.75 86 LEU A CA 1
ATOM 656 C C . LEU A 1 86 ? 1.163 3.819 3.426 1.00 94.75 86 LEU A C 1
ATOM 658 O O . LEU A 1 86 ? 1.132 4.771 2.650 1.00 94.75 86 LEU A O 1
ATOM 662 N N . ASN A 1 87 ? 1.307 2.565 2.995 1.00 93.19 87 ASN A N 1
ATOM 663 C CA . ASN A 1 87 ? 1.442 2.243 1.573 1.00 93.19 87 ASN A CA 1
ATOM 664 C C . ASN A 1 87 ? 0.226 2.715 0.771 1.00 93.19 87 ASN A C 1
ATOM 666 O O . ASN A 1 87 ? 0.374 3.261 -0.324 1.00 93.19 87 ASN A O 1
ATOM 670 N N . ARG A 1 88 ? -0.982 2.534 1.317 1.00 93.50 88 ARG A N 1
ATOM 671 C CA . ARG A 1 88 ? -2.216 2.967 0.663 1.00 93.50 88 ARG A CA 1
ATOM 672 C C . ARG A 1 88 ? -2.274 4.480 0.521 1.00 93.50 88 ARG A C 1
ATOM 674 O O . ARG A 1 88 ? -2.584 4.965 -0.564 1.00 93.50 88 ARG A O 1
ATOM 681 N N . LEU A 1 89 ? -1.927 5.199 1.583 1.00 93.44 89 LEU A N 1
ATOM 682 C CA . LEU A 1 89 ? -1.901 6.652 1.609 1.00 93.44 89 LEU A CA 1
ATOM 683 C C . LEU A 1 89 ? -0.874 7.207 0.617 1.00 93.44 89 LEU A C 1
ATOM 685 O O . LEU A 1 89 ? -1.212 8.039 -0.212 1.00 93.44 89 LEU A O 1
ATOM 689 N N . MET A 1 90 ? 0.349 6.683 0.612 1.00 92.12 90 MET A N 1
ATOM 690 C CA . MET A 1 90 ? 1.386 7.091 -0.343 1.00 92.12 90 MET A CA 1
ATOM 691 C C . MET A 1 90 ? 0.932 6.900 -1.797 1.00 92.12 90 MET A C 1
ATOM 693 O O . MET A 1 90 ? 1.037 7.827 -2.604 1.00 92.12 90 MET A O 1
ATOM 697 N N . ASN A 1 91 ? 0.331 5.747 -2.110 1.00 90.00 91 ASN A N 1
ATOM 698 C CA . ASN A 1 91 ? -0.220 5.475 -3.439 1.00 90.00 91 ASN A CA 1
ATOM 699 C C . ASN A 1 91 ? -1.349 6.452 -3.807 1.00 90.00 91 ASN A C 1
ATOM 701 O O . ASN A 1 91 ? -1.416 6.920 -4.943 1.00 90.00 91 ASN A O 1
ATOM 705 N N . GLU A 1 92 ? -2.215 6.796 -2.853 1.00 90.31 92 GLU A N 1
ATOM 706 C CA . GLU A 1 92 ? -3.315 7.745 -3.054 1.00 90.31 92 GLU A CA 1
ATOM 707 C C . GLU A 1 92 ? -2.811 9.169 -3.352 1.00 90.31 92 GLU A C 1
ATOM 709 O O . GLU A 1 92 ? -3.440 9.919 -4.107 1.00 90.31 92 GLU A O 1
ATOM 714 N N . PHE A 1 93 ? -1.636 9.504 -2.819 1.00 90.38 93 PHE A N 1
ATOM 715 C CA . PHE A 1 93 ? -0.884 10.733 -3.064 1.00 90.38 93 PHE A CA 1
ATOM 716 C C . PHE A 1 93 ? -0.003 10.673 -4.329 1.00 90.38 93 PHE A C 1
ATOM 718 O O . PHE A 1 93 ? 0.705 11.630 -4.648 1.00 90.38 93 PHE A O 1
ATOM 725 N N . GLY A 1 94 ? -0.065 9.571 -5.083 1.00 87.44 94 GLY A N 1
ATOM 726 C CA . GLY A 1 94 ? 0.672 9.387 -6.333 1.00 87.44 94 GLY A CA 1
ATOM 727 C C . GLY A 1 94 ? 2.149 9.036 -6.146 1.00 87.44 94 GLY A C 1
ATOM 728 O O . GLY A 1 94 ? 2.920 9.169 -7.095 1.00 87.44 94 GLY A O 1
ATOM 729 N N . VAL A 1 95 ? 2.549 8.603 -4.948 1.00 88.31 95 VAL A N 1
ATOM 730 C CA . VAL A 1 95 ? 3.904 8.131 -4.653 1.00 88.31 95 VAL A CA 1
ATOM 731 C C . VAL A 1 95 ? 3.885 6.616 -4.532 1.00 88.31 95 VAL A C 1
ATOM 733 O O . VAL A 1 95 ? 3.308 6.054 -3.606 1.00 88.31 95 VAL A O 1
ATOM 736 N N . GLU A 1 96 ? 4.541 5.951 -5.472 1.00 87.12 96 GLU A N 1
ATOM 737 C CA . GLU A 1 96 ? 4.613 4.497 -5.496 1.00 87.12 96 GLU A CA 1
ATOM 738 C C . GLU A 1 96 ? 5.717 4.013 -4.548 1.00 87.12 96 GLU A C 1
ATOM 740 O O . GLU A 1 96 ? 6.890 4.338 -4.726 1.00 87.12 96 GLU A O 1
ATOM 745 N N . THR A 1 97 ? 5.356 3.240 -3.522 1.00 85.12 97 THR A N 1
ATOM 746 C CA . THR A 1 97 ? 6.316 2.724 -2.521 1.00 85.12 97 THR A CA 1
ATOM 747 C C . THR A 1 97 ? 6.983 1.416 -2.942 1.00 85.12 97 THR A C 1
ATOM 749 O O . THR A 1 97 ? 7.807 0.858 -2.220 1.00 85.12 97 THR A O 1
ATOM 752 N N . SER A 1 98 ? 6.614 0.898 -4.111 1.00 88.81 98 SER A N 1
ATOM 753 C CA . SER A 1 98 ? 7.081 -0.381 -4.624 1.00 88.81 98 SER A CA 1
ATOM 754 C C . SER A 1 98 ? 7.082 -0.390 -6.145 1.00 88.81 98 SER A C 1
ATOM 756 O O . SER A 1 98 ? 6.374 0.378 -6.790 1.00 88.81 98 SER A O 1
ATOM 758 N N . LEU A 1 99 ? 7.872 -1.290 -6.722 1.00 90.94 99 LEU A N 1
ATOM 759 C CA . LEU A 1 99 ? 7.903 -1.491 -8.161 1.00 90.94 99 LEU A CA 1
ATOM 760 C C . LEU A 1 99 ? 6.574 -2.104 -8.624 1.00 90.94 99 LEU A C 1
ATOM 762 O O . LEU A 1 99 ? 6.243 -3.225 -8.230 1.00 90.94 99 LEU A O 1
ATOM 766 N N . SER A 1 100 ? 5.823 -1.394 -9.465 1.00 90.88 100 SER A N 1
ATOM 767 C CA . SER A 1 100 ? 4.606 -1.927 -10.077 1.00 90.88 100 SER A CA 1
ATOM 768 C C . SER A 1 100 ? 4.824 -2.354 -11.522 1.00 90.88 100 SER A C 1
ATOM 770 O O . SER A 1 100 ? 5.699 -1.857 -12.236 1.00 90.88 100 SER A O 1
ATOM 772 N N . GLN A 1 101 ? 3.952 -3.248 -11.990 1.00 92.00 101 GLN A N 1
ATOM 773 C CA . GLN A 1 101 ? 3.869 -3.598 -13.407 1.00 92.00 101 GLN A CA 1
ATOM 774 C C . GLN A 1 101 ? 3.617 -2.368 -14.283 1.00 92.00 101 GLN A C 1
ATOM 776 O O . GLN A 1 101 ? 4.146 -2.284 -15.389 1.00 92.00 101 GLN A O 1
ATOM 781 N N . LEU A 1 102 ? 2.851 -1.388 -13.792 1.00 89.44 102 LEU A N 1
ATOM 782 C CA . LEU A 1 102 ? 2.576 -0.169 -14.541 1.00 89.44 102 LEU A CA 1
ATOM 783 C C . LEU A 1 102 ? 3.844 0.680 -14.701 1.00 89.44 102 LEU A C 1
ATOM 785 O O . LEU A 1 102 ? 4.145 1.095 -15.819 1.00 89.44 102 LEU A O 1
ATOM 789 N N . ALA A 1 103 ? 4.604 0.899 -13.625 1.00 90.25 103 ALA A N 1
ATOM 790 C CA . ALA A 1 103 ? 5.874 1.621 -13.679 1.00 90.25 103 ALA A CA 1
ATOM 791 C C . ALA A 1 103 ? 6.872 0.943 -14.625 1.00 90.25 103 ALA A C 1
ATOM 793 O O . ALA A 1 103 ? 7.447 1.601 -15.493 1.00 90.25 103 ALA A O 1
ATOM 794 N N . LEU A 1 104 ? 7.002 -0.382 -14.530 1.00 93.25 104 LEU A N 1
ATOM 795 C CA . LEU A 1 104 ? 7.863 -1.159 -15.419 1.00 93.25 104 LEU A CA 1
ATOM 796 C C . LEU A 1 104 ? 7.418 -1.085 -16.882 1.00 93.25 104 LEU A C 1
ATOM 798 O O . LEU A 1 104 ? 8.255 -0.860 -17.744 1.00 93.25 104 LEU A O 1
ATOM 802 N N . SER A 1 105 ? 6.118 -1.187 -17.175 1.00 92.12 105 SER A N 1
ATOM 803 C CA . SER A 1 105 ? 5.605 -1.071 -18.554 1.00 92.12 105 SER A CA 1
ATOM 804 C C . SER A 1 105 ? 5.788 0.320 -19.169 1.00 92.12 105 SER A C 1
ATOM 806 O O . SER A 1 105 ? 5.869 0.462 -20.387 1.00 92.12 105 SER A O 1
ATOM 808 N N . LYS A 1 106 ? 5.873 1.367 -18.335 1.00 90.69 106 LYS A N 1
ATOM 809 C CA . LYS A 1 106 ? 6.205 2.723 -18.791 1.00 90.69 106 LYS A CA 1
ATOM 810 C C . LYS A 1 106 ? 7.688 2.852 -19.142 1.00 90.69 106 LYS A C 1
ATOM 812 O O . LYS A 1 106 ? 8.014 3.565 -20.087 1.00 90.69 106 LYS A O 1
ATOM 817 N N . ALA A 1 107 ? 8.562 2.187 -18.384 1.00 93.88 107 ALA A N 1
ATOM 818 C CA . ALA A 1 107 ? 10.007 2.211 -18.597 1.00 93.88 107 ALA A CA 1
ATOM 819 C C . ALA A 1 107 ? 10.450 1.297 -19.756 1.00 93.88 107 ALA A C 1
ATOM 821 O O . ALA A 1 107 ? 11.238 1.715 -20.601 1.00 93.88 107 ALA A O 1
ATOM 822 N N . PHE A 1 108 ? 9.900 0.084 -19.829 1.00 94.25 108 PHE A N 1
ATOM 823 C CA . PHE A 1 108 ? 10.231 -0.945 -20.816 1.00 94.25 108 PHE A CA 1
ATOM 824 C C . PHE A 1 108 ? 9.001 -1.222 -21.688 1.00 94.25 108 PHE A C 1
ATOM 826 O O . PHE A 1 108 ? 8.077 -1.934 -21.291 1.00 94.25 108 PHE A O 1
ATOM 833 N N . LYS A 1 109 ? 8.966 -0.617 -22.880 1.00 88.31 109 LYS A N 1
ATOM 834 C CA . LYS A 1 109 ? 7.787 -0.598 -23.771 1.00 88.31 109 LYS A CA 1
ATOM 835 C C . LYS A 1 109 ? 7.398 -1.980 -24.305 1.00 88.31 109 LYS A C 1
ATOM 837 O O . LYS A 1 109 ? 6.270 -2.169 -24.759 1.00 88.31 109 LYS A O 1
ATOM 842 N N . GLU A 1 110 ? 8.323 -2.934 -24.288 1.00 90.44 110 GLU A N 1
ATOM 843 C CA . GLU A 1 110 ? 8.077 -4.330 -24.641 1.00 90.44 110 GLU A CA 1
ATOM 844 C C . GLU A 1 110 ? 7.196 -5.058 -23.616 1.00 90.44 110 GLU A C 1
ATOM 846 O O . GLU A 1 110 ? 6.487 -6.001 -23.981 1.00 90.44 110 GLU A O 1
ATOM 851 N N . LEU A 1 111 ? 7.190 -4.603 -22.358 1.00 90.06 111 LEU A N 1
ATOM 852 C CA . LEU A 1 111 ? 6.400 -5.189 -21.285 1.00 90.06 111 LEU A CA 1
ATOM 853 C C . LEU A 1 111 ? 4.945 -4.742 -21.428 1.00 90.06 111 LEU A C 1
ATOM 855 O O . LEU A 1 111 ? 4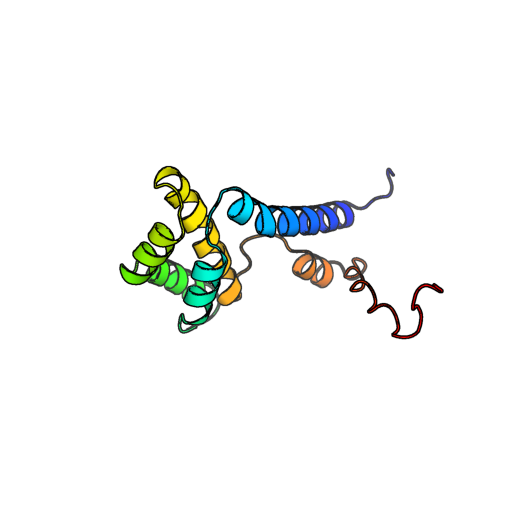.564 -3.623 -21.080 1.00 90.06 111 LEU A O 1
ATOM 859 N N . LYS A 1 112 ? 4.103 -5.632 -21.952 1.00 80.38 112 LYS A N 1
ATOM 860 C CA . LYS A 1 112 ? 2.675 -5.352 -22.126 1.00 80.38 112 LYS A CA 1
ATOM 861 C C . LYS A 1 112 ? 1.909 -5.640 -20.833 1.00 80.38 112 LYS A C 1
ATOM 863 O O . LYS A 1 112 ? 2.069 -6.732 -20.287 1.00 80.38 112 LYS A O 1
ATOM 868 N N . PRO A 1 113 ? 1.012 -4.732 -20.395 1.00 73.31 113 PRO A N 1
ATOM 869 C CA . PRO A 1 113 ? 0.011 -5.036 -19.380 1.00 73.31 113 PRO A CA 1
ATOM 870 C C . PRO A 1 113 ? -0.686 -6.363 -19.701 1.00 73.31 113 PRO A C 1
ATOM 872 O O . PRO A 1 113 ? -1.082 -6.545 -20.862 1.00 73.31 113 PRO A O 1
ATOM 875 N N . PRO A 1 114 ? -0.871 -7.285 -18.735 1.00 65.56 114 PRO A N 1
ATOM 876 C CA . PRO A 1 114 ? -1.736 -8.427 -18.961 1.00 65.56 114 PRO A CA 1
ATOM 877 C C . PRO A 1 114 ? -3.095 -7.879 -19.387 1.00 65.56 114 PRO A C 1
ATOM 879 O O . PRO A 1 114 ? -3.674 -7.018 -18.720 1.00 65.56 114 PRO A O 1
ATOM 882 N N . LYS A 1 115 ? -3.582 -8.327 -20.548 1.00 63.16 115 LYS A N 1
ATOM 883 C CA . LYS A 1 115 ? -4.921 -7.956 -21.004 1.00 63.16 115 LYS A CA 1
ATOM 884 C C . LYS A 1 115 ? -5.887 -8.358 -19.895 1.00 63.16 115 LYS A C 1
ATOM 886 O O . LYS A 1 115 ? -5.837 -9.505 -19.449 1.00 63.16 115 LYS A O 1
ATOM 891 N N . ALA A 1 116 ? -6.727 -7.420 -19.448 1.00 59.16 116 ALA A N 1
ATOM 892 C CA . ALA A 1 116 ? -7.777 -7.729 -18.487 1.00 59.16 116 ALA A CA 1
ATOM 893 C C . ALA A 1 116 ? -8.503 -8.992 -18.974 1.00 59.16 116 ALA A C 1
ATOM 895 O O . ALA A 1 116 ? -8.783 -9.065 -20.179 1.00 59.16 116 ALA A O 1
ATOM 896 N N . PRO A 1 117 ? -8.747 -9.992 -18.103 1.00 53.16 117 PRO A N 1
ATOM 897 C CA . PRO A 1 117 ? -9.456 -11.195 -18.504 1.00 53.16 117 PRO A CA 1
ATOM 898 C C . PRO A 1 117 ? -10.741 -10.735 -19.177 1.00 53.16 117 PRO A C 1
ATOM 900 O O . PRO A 1 117 ? -11.546 -10.021 -1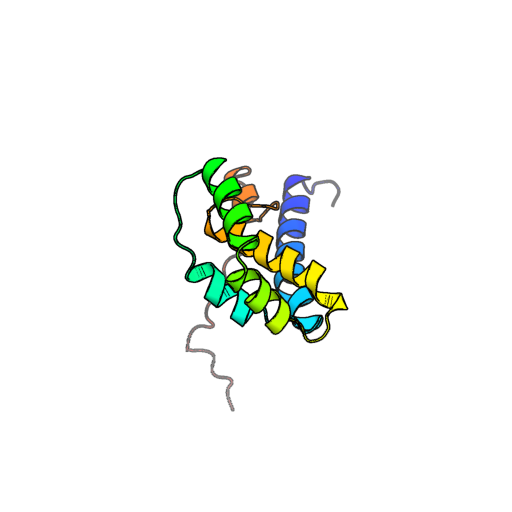8.576 1.00 53.16 117 PRO A O 1
ATOM 903 N N . GLY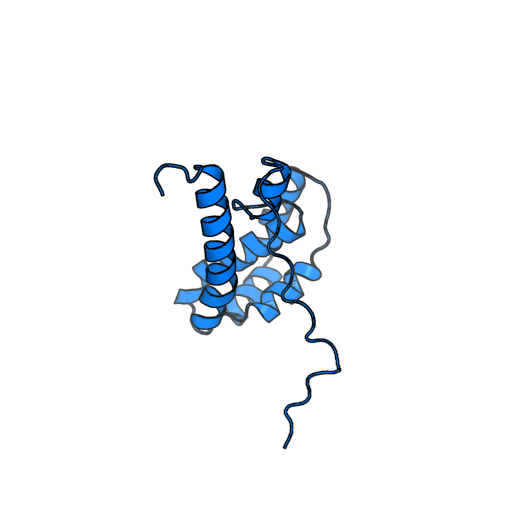 A 1 118 ? -10.836 -11.020 -20.479 1.00 48.41 118 GLY A N 1
ATOM 904 C CA . GLY A 1 118 ? -11.912 -10.518 -21.309 1.00 48.41 118 GLY A CA 1
ATOM 905 C C . GLY A 1 118 ? -13.225 -10.836 -20.619 1.00 48.41 118 GLY A C 1
ATOM 906 O O . GLY A 1 118 ? -13.422 -11.955 -20.145 1.00 48.41 118 GLY A O 1
ATOM 907 N N . ARG A 1 119 ? -14.108 -9.839 -20.529 1.00 50.72 119 ARG A N 1
ATOM 908 C CA . ARG A 1 119 ? -15.502 -10.057 -20.152 1.00 50.72 119 ARG A CA 1
ATOM 909 C C . ARG A 1 119 ? -15.972 -11.219 -21.025 1.00 50.72 119 ARG A C 1
ATOM 911 O O . ARG A 1 119 ? -16.004 -11.044 -22.243 1.00 50.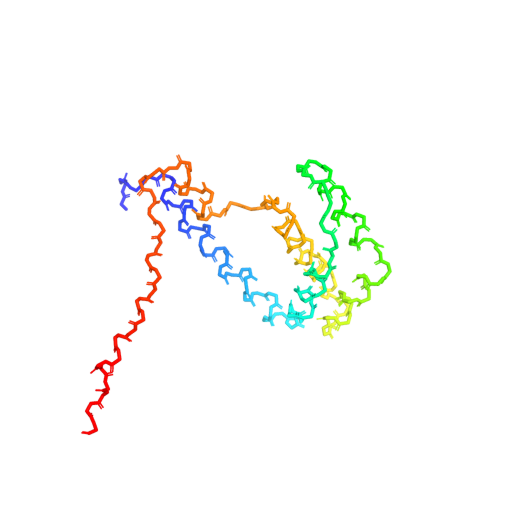72 119 ARG A O 1
ATOM 918 N N . LEU A 1 120 ? -16.232 -12.393 -20.434 1.00 54.59 120 LEU A N 1
ATOM 919 C CA . LEU A 1 120 ? -16.843 -13.509 -21.153 1.00 54.59 120 LEU A CA 1
ATOM 920 C C . LEU A 1 120 ? -17.998 -12.890 -21.931 1.00 54.59 120 LEU A C 1
ATOM 922 O O . LEU A 1 120 ? -18.863 -12.229 -21.342 1.00 54.59 120 LEU A O 1
ATOM 926 N N . SER A 1 121 ? -17.923 -12.956 -23.259 1.00 49.47 121 SER A N 1
ATOM 927 C CA . SER A 1 121 ? -18.975 -12.415 -24.099 1.00 49.47 121 SER A CA 1
ATOM 928 C C . SER A 1 121 ? -20.286 -13.015 -23.593 1.00 49.47 121 SER A C 1
ATOM 930 O O . SER A 1 121 ? -20.347 -14.198 -23.251 1.00 49.47 121 SER A O 1
ATOM 932 N N . LYS A 1 122 ? -21.338 -12.195 -23.492 1.00 49.81 122 LYS A N 1
ATOM 933 C CA . LYS A 1 122 ? -22.681 -12.574 -23.005 1.00 49.81 122 LYS A CA 1
ATOM 934 C C . LYS A 1 122 ? -23.359 -13.714 -23.816 1.00 49.81 122 LYS A C 1
ATOM 936 O O . LYS A 1 122 ? -24.569 -13.872 -23.725 1.00 49.81 122 LYS A O 1
ATOM 941 N N . GLY A 1 123 ? -22.619 -14.490 -24.612 1.00 47.00 123 GLY A N 1
ATOM 942 C CA . GLY A 1 123 ? -23.103 -15.571 -25.470 1.00 47.00 123 GLY A CA 1
ATOM 943 C C . GLY A 1 123 ? -22.729 -16.994 -25.038 1.00 47.00 123 GLY A C 1
ATOM 944 O O . GLY A 1 123 ? -23.330 -17.929 -25.549 1.00 47.00 123 GLY A O 1
ATOM 945 N N . LEU A 1 124 ? -21.805 -17.201 -24.093 1.00 51.88 124 LEU A N 1
ATOM 946 C CA . LEU A 1 124 ? -21.488 -18.546 -23.583 1.00 51.88 124 LEU A CA 1
ATOM 947 C C . LEU A 1 124 ? -22.274 -18.823 -22.297 1.00 51.88 124 LEU A C 1
ATOM 949 O O . LEU A 1 124 ? -21.717 -18.898 -21.205 1.00 51.88 124 LEU A O 1
ATOM 953 N N . LYS A 1 125 ? -23.600 -18.954 -22.426 1.00 43.25 125 LYS A N 1
ATOM 954 C CA . LYS A 1 125 ? -24.361 -19.713 -21.429 1.00 43.25 125 LYS A CA 1
ATOM 955 C C . LYS A 1 125 ? -23.973 -21.189 -21.594 1.00 43.25 125 LYS A C 1
ATOM 957 O O . LYS A 1 125 ? -23.987 -21.664 -22.732 1.00 43.25 125 LYS A O 1
ATOM 962 N N . PRO A 1 126 ? -23.632 -21.917 -20.518 1.00 46.88 126 PRO A N 1
ATOM 963 C CA . PRO A 1 126 ? -23.524 -23.367 -20.603 1.00 46.88 126 PRO A CA 1
ATOM 964 C C . PRO A 1 126 ? -24.876 -23.910 -21.079 1.00 46.88 126 PRO A C 1
ATOM 966 O O . PRO A 1 126 ? -25.922 -23.491 -20.577 1.00 46.88 126 PRO A O 1
ATOM 969 N N . LYS A 1 127 ?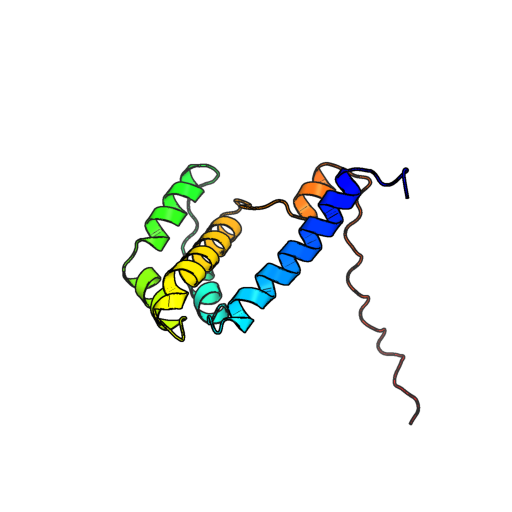 -24.861 -24.779 -22.096 1.00 49.75 127 LYS A N 1
ATOM 970 C CA . LYS A 1 127 ? -26.047 -25.570 -22.430 1.00 49.75 127 LYS A CA 1
ATOM 971 C C . LYS A 1 127 ? -26.368 -26.418 -21.197 1.00 49.75 127 LYS A C 1
ATOM 973 O O . LYS A 1 127 ? -25.483 -27.124 -20.716 1.00 49.75 127 LYS A O 1
ATOM 978 N N . ALA A 1 128 ? -27.580 -26.242 -20.677 1.00 56.50 128 ALA A N 1
ATOM 979 C CA . ALA A 1 128 ? -28.195 -27.176 -19.745 1.00 56.50 128 ALA A CA 1
ATOM 980 C C . ALA A 1 128 ? -28.373 -28.543 -20.417 1.00 56.50 128 ALA A C 1
ATOM 982 O O . ALA A 1 128 ? -28.535 -28.554 -21.664 1.00 56.50 128 ALA A O 1
#

Secondary structure (DSSP, 8-state):
-TT--HHHHHHHHHHHHHHHHHHHHHHTTB-HHHHHHHHHHSPP--STHHHHHHHHHHHTSHHHHHHHHHTBSSGGGHHHHHHHHHHHHHHHTT--SS--HHHHHHH-TT-PPPPP-----TT-PPP-

Foldseek 3Di:
DVPQDPLNVVLVVQVVVVVCLVVVCVVQQFQVVLLLVVLVVDDADDADPVLLVSLVVVCPDPVVLVSLVVRHPDPVCSVVSSVSSSQSNCVVNVHHPDDHSVNSCVVPVVSDDDDDPPPPPPPPDPDD

pLDDT: mean 87.07, std 14.02, range [43.25, 97.25]

Sequence (128 aa):
TPQTKPEEIAYHLAGIRATIDSKAFKILGIDTDAIDNHVKQVQKTGKGPQAIAQAMLELEKQEFKRVVLDACSSQTLAPFAKTYALNRLMNEFGVETSLSQLALSKAFKELKPPKAPGRLSKGLKPKA

Radius of gyration: 18.59 Å; chains: 1; bounding box: 46×46×44 Å

Organism: NCBI:txid410659